Protein AF-X0QJS4-F1 (afdb_monomer)

Radius of gyration: 17.23 Å; Cα contacts (8 Å, |Δi|>4): 215; chains: 1; bounding box: 45×33×37 Å

Mean predicted aligned error: 4.86 Å

Structure (mmCIF, N/CA/C/O backbone):
data_AF-X0QJS4-F1
#
_entry.id   AF-X0QJS4-F1
#
loop_
_atom_site.group_PDB
_atom_site.id
_atom_site.type_symbol
_atom_site.label_atom_id
_atom_site.label_alt_id
_atom_site.label_comp_id
_atom_site.label_asym_id
_atom_site.label_entity_id
_atom_site.label_seq_id
_atom_site.pdbx_PDB_ins_code
_atom_site.Cartn_x
_atom_site.Cartn_y
_atom_site.Cartn_z
_atom_site.occupancy
_atom_site.B_iso_or_equiv
_atom_site.auth_seq_id
_atom_site.auth_comp_id
_atom_site.auth_asym_id
_atom_site.auth_atom_id
_atom_site.pdbx_PDB_model_num
ATOM 1 N N . MET A 1 1 ? 0.545 14.766 9.000 1.00 91.81 1 MET A N 1
ATOM 2 C CA . MET A 1 1 ? 1.025 13.860 7.938 1.00 91.81 1 MET A CA 1
ATOM 3 C C . MET A 1 1 ? 1.900 14.668 7.005 1.00 91.81 1 MET A C 1
ATOM 5 O O . MET A 1 1 ? 1.500 15.770 6.645 1.00 91.81 1 MET A O 1
ATOM 9 N N . THR A 1 2 ? 3.068 14.146 6.662 1.00 97.12 2 THR A N 1
ATOM 10 C CA . THR A 1 2 ? 4.100 14.821 5.873 1.00 97.12 2 THR A CA 1
ATOM 11 C C . THR A 1 2 ? 4.516 13.906 4.732 1.00 97.12 2 THR A C 1
ATOM 13 O O . THR A 1 2 ? 4.644 12.698 4.927 1.00 97.12 2 THR A O 1
ATOM 16 N N . PHE A 1 3 ? 4.713 14.490 3.552 1.00 96.88 3 PHE A N 1
ATOM 17 C CA . PHE A 1 3 ? 5.116 13.786 2.340 1.00 96.88 3 PHE A CA 1
ATOM 18 C C . PHE A 1 3 ? 6.461 14.329 1.866 1.00 96.88 3 PHE A C 1
ATOM 20 O O . PHE A 1 3 ? 6.618 15.538 1.697 1.00 96.88 3 PHE A O 1
ATOM 27 N N . ASP A 1 4 ? 7.403 13.429 1.618 1.00 97.75 4 ASP A N 1
ATOM 28 C CA . ASP A 1 4 ? 8.700 13.704 1.004 1.00 97.75 4 ASP A CA 1
ATOM 29 C C . ASP A 1 4 ? 8.832 12.769 -0.203 1.00 97.75 4 ASP A C 1
ATOM 31 O O . ASP A 1 4 ? 9.181 11.591 -0.084 1.00 97.75 4 ASP A O 1
ATOM 35 N N . CYS A 1 5 ? 8.395 13.272 -1.358 1.00 96.88 5 CYS A N 1
ATOM 36 C CA . CYS A 1 5 ? 8.213 12.493 -2.577 1.00 96.88 5 CYS A CA 1
ATOM 37 C C . CYS A 1 5 ? 8.940 13.159 -3.742 1.00 96.88 5 CYS A C 1
ATOM 39 O O . CYS A 1 5 ? 8.675 14.315 -4.068 1.00 96.88 5 CYS A O 1
ATOM 41 N N . HIS A 1 6 ? 9.817 12.413 -4.405 1.00 96.81 6 HIS A N 1
ATOM 42 C CA . HIS A 1 6 ? 10.526 12.840 -5.604 1.00 96.81 6 HIS A CA 1
ATOM 43 C C . HIS A 1 6 ? 10.037 12.000 -6.782 1.00 96.81 6 HIS A C 1
ATOM 45 O O . HIS A 1 6 ? 10.364 10.818 -6.897 1.00 96.81 6 HIS A O 1
ATOM 51 N N . PHE A 1 7 ? 9.220 12.615 -7.635 1.00 95.38 7 PHE A N 1
ATOM 52 C CA . PHE A 1 7 ? 8.680 11.987 -8.834 1.00 95.38 7 PHE A CA 1
ATOM 53 C C . PHE A 1 7 ? 9.464 12.447 -10.059 1.00 95.38 7 PHE A C 1
ATOM 55 O O . PHE A 1 7 ? 9.560 13.644 -10.332 1.00 95.38 7 PHE A O 1
ATOM 62 N N . ASP A 1 8 ? 10.017 11.494 -10.793 1.00 94.75 8 ASP A N 1
ATOM 63 C CA . ASP A 1 8 ? 10.654 11.738 -12.075 1.00 94.75 8 ASP A CA 1
ATOM 64 C C . ASP A 1 8 ? 9.586 11.728 -13.177 1.00 94.75 8 ASP A C 1
ATOM 66 O O . ASP A 1 8 ? 8.972 10.699 -13.465 1.00 94.75 8 ASP A O 1
ATOM 70 N N . ASN A 1 9 ? 9.361 12.892 -13.792 1.00 92.50 9 ASN A N 1
ATOM 71 C CA . ASN A 1 9 ? 8.372 13.063 -14.855 1.00 92.50 9 ASN A CA 1
ATOM 72 C C . ASN A 1 9 ? 8.790 12.416 -16.183 1.00 92.50 9 ASN A C 1
ATOM 74 O O . ASN A 1 9 ? 7.918 12.125 -16.999 1.00 92.50 9 ASN A O 1
ATOM 78 N N . GLU A 1 10 ? 10.085 12.188 -16.415 1.00 92.75 10 GLU A N 1
ATOM 79 C CA . GLU A 1 10 ? 10.569 11.556 -17.646 1.00 92.75 10 GLU A CA 1
ATOM 80 C C . GLU A 1 10 ? 10.298 10.049 -17.621 1.00 92.75 10 GLU A C 1
ATOM 82 O O . GLU A 1 10 ? 9.804 9.479 -18.596 1.00 92.75 10 GLU A O 1
ATOM 87 N N . THR A 1 11 ? 10.557 9.398 -16.485 1.00 91.19 11 THR A N 1
ATOM 88 C CA . THR A 1 11 ? 10.320 7.952 -16.315 1.00 91.19 11 THR A CA 1
ATOM 89 C C . THR A 1 11 ? 8.923 7.626 -15.769 1.00 91.19 11 THR A C 1
ATOM 91 O O . THR A 1 11 ? 8.426 6.496 -15.896 1.00 91.19 11 THR A O 1
ATOM 94 N N . GLY A 1 12 ? 8.251 8.611 -15.169 1.00 91.31 12 GLY A N 1
ATOM 95 C CA . GLY A 1 12 ? 6.971 8.457 -14.482 1.00 91.31 12 GLY A CA 1
ATOM 96 C C . GLY A 1 12 ? 7.077 7.601 -13.216 1.00 91.31 12 GLY A C 1
ATOM 97 O O . GLY A 1 12 ? 6.193 6.776 -12.963 1.00 91.31 12 GLY A O 1
ATOM 98 N N . ARG A 1 13 ? 8.185 7.701 -12.477 1.00 94.06 13 ARG A N 1
ATOM 99 C CA . ARG A 1 13 ? 8.496 6.852 -11.314 1.00 94.06 13 ARG A CA 1
ATOM 100 C C . ARG A 1 13 ? 8.941 7.688 -10.120 1.00 94.06 13 ARG A C 1
ATOM 102 O O . ARG A 1 13 ? 9.571 8.729 -10.276 1.00 94.06 13 ARG A O 1
ATOM 109 N N . TYR A 1 14 ? 8.648 7.212 -8.917 1.00 96.00 14 TYR A N 1
ATOM 110 C CA . TYR A 1 14 ? 9.191 7.789 -7.693 1.00 96.00 14 TYR A CA 1
ATOM 111 C C . TYR A 1 14 ? 10.617 7.295 -7.454 1.00 96.00 14 TYR A C 1
ATOM 113 O O . TYR A 1 14 ? 10.830 6.112 -7.199 1.00 96.00 14 TYR A O 1
ATOM 121 N N . THR A 1 15 ? 11.587 8.208 -7.464 1.00 95.81 15 THR A N 1
ATOM 122 C CA . THR A 1 15 ? 12.937 7.924 -6.943 1.00 95.81 15 THR A CA 1
ATOM 123 C C . THR A 1 15 ? 12.946 7.911 -5.417 1.00 95.81 15 THR A C 1
ATOM 125 O O . THR A 1 15 ? 13.814 7.298 -4.803 1.00 95.81 15 THR A O 1
ATOM 128 N N . LYS A 1 16 ? 11.953 8.565 -4.804 1.00 97.25 16 LYS A N 1
ATOM 129 C CA . LYS A 1 16 ? 11.666 8.521 -3.374 1.00 97.25 16 LYS A CA 1
ATOM 130 C C . LYS A 1 16 ? 10.182 8.759 -3.138 1.00 97.25 16 LYS A C 1
ATOM 132 O O . LYS A 1 16 ? 9.613 9.697 -3.695 1.00 97.25 16 LYS A O 1
ATOM 137 N N . TYR A 1 17 ? 9.577 7.955 -2.279 1.00 97.62 17 TYR A N 1
ATOM 138 C CA . TYR A 1 17 ? 8.238 8.187 -1.752 1.00 97.62 17 TYR A CA 1
ATOM 139 C C . TYR A 1 17 ? 8.257 7.894 -0.256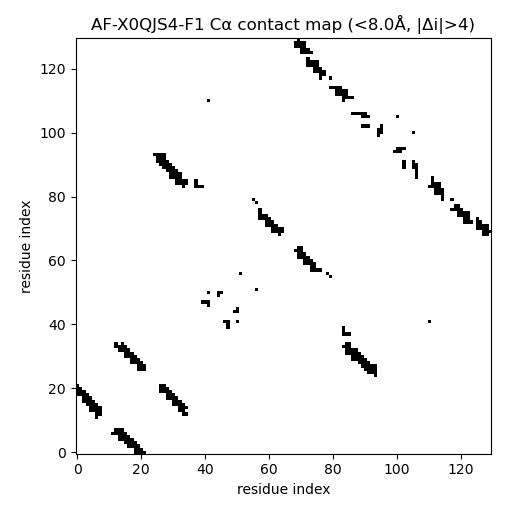 1.00 97.62 17 TYR A C 1
ATOM 141 O O 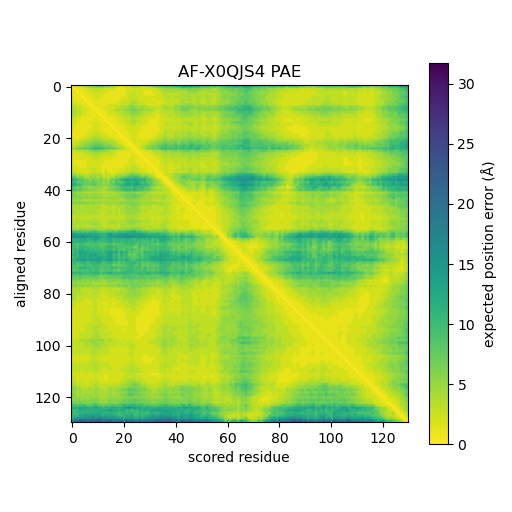. TYR A 1 17 ? 8.297 6.735 0.145 1.00 97.62 17 TYR A O 1
ATOM 149 N N . SER A 1 18 ? 8.266 8.933 0.572 1.00 98.19 18 SER A N 1
ATOM 150 C CA . SER A 1 18 ? 8.255 8.797 2.025 1.00 98.19 18 SER A CA 1
ATOM 151 C C . SER A 1 18 ? 7.078 9.549 2.622 1.00 98.19 18 SER A C 1
ATOM 153 O O . SER A 1 18 ? 6.789 10.695 2.260 1.00 98.19 18 SER A O 1
ATOM 155 N N . VAL A 1 19 ? 6.387 8.875 3.531 1.00 97.75 19 VAL A N 1
ATOM 156 C CA . VAL A 1 19 ? 5.214 9.388 4.220 1.00 97.75 19 VAL A CA 1
ATOM 157 C C . VAL A 1 19 ? 5.368 9.124 5.700 1.00 97.75 19 VAL A C 1
ATOM 159 O O . VAL A 1 19 ? 5.585 7.986 6.110 1.00 97.75 19 VAL A O 1
ATOM 162 N N . THR A 1 20 ? 5.180 10.169 6.497 1.00 98.00 20 THR A N 1
ATOM 163 C CA . THR A 1 20 ? 5.109 10.074 7.955 1.00 98.00 20 THR A CA 1
ATOM 164 C C . THR A 1 20 ? 3.803 10.671 8.458 1.00 98.00 20 THR A C 1
ATOM 166 O O . THR A 1 20 ? 3.328 11.717 8.004 1.00 98.00 20 THR A O 1
ATOM 169 N N . ALA A 1 21 ? 3.184 10.002 9.415 1.00 97.25 21 ALA A N 1
ATOM 170 C CA . ALA A 1 21 ? 2.018 10.473 10.129 1.00 97.25 21 ALA A CA 1
ATOM 171 C C . ALA A 1 21 ? 2.246 10.270 11.623 1.00 97.25 21 ALA A C 1
ATOM 173 O O . ALA A 1 21 ? 2.651 9.200 12.067 1.00 97.25 21 ALA A O 1
ATOM 174 N N . ASP A 1 22 ? 1.958 11.315 12.383 1.00 95.88 22 ASP A N 1
ATOM 175 C CA . ASP A 1 22 ? 2.012 11.308 13.834 1.00 95.88 22 ASP A CA 1
ATOM 176 C C . ASP A 1 22 ? 0.644 11.750 14.356 1.00 95.88 22 ASP A C 1
ATOM 178 O O . ASP A 1 22 ? 0.023 12.668 13.804 1.00 95.88 22 ASP A O 1
ATOM 182 N N . SER A 1 23 ? 0.140 11.035 15.354 1.00 93.44 23 SER A N 1
ATOM 183 C CA . SER A 1 23 ? -1.161 11.259 15.975 1.00 93.44 23 SER A CA 1
ATOM 184 C C . SER A 1 23 ? -1.120 10.821 17.435 1.00 93.44 23 SER A C 1
ATOM 186 O O . SER A 1 23 ? -0.282 10.010 17.821 1.00 93.44 23 SER A O 1
ATOM 188 N N . GLU A 1 24 ? -2.081 11.287 18.235 1.00 93.62 24 GLU A N 1
ATOM 189 C CA . GLU A 1 24 ? -2.176 10.927 19.658 1.00 93.62 24 GLU A CA 1
ATOM 190 C C . GLU A 1 24 ? -2.270 9.413 19.909 1.00 93.62 24 GLU A C 1
ATOM 192 O O . GLU A 1 24 ? -1.891 8.940 20.978 1.00 93.62 24 GLU A O 1
ATOM 197 N N . TRP A 1 25 ? -2.786 8.644 18.944 1.00 91.12 25 TRP A N 1
ATOM 198 C CA . TRP A 1 25 ? -3.029 7.209 19.114 1.00 91.12 25 TRP A CA 1
ATOM 199 C C . TRP A 1 25 ? -1.898 6.328 18.586 1.00 91.12 25 TRP A C 1
ATOM 201 O O . TRP A 1 25 ? -1.683 5.242 19.125 1.00 91.12 25 TRP A O 1
ATOM 211 N N . ALA A 1 26 ? -1.201 6.751 17.529 1.00 95.69 26 ALA 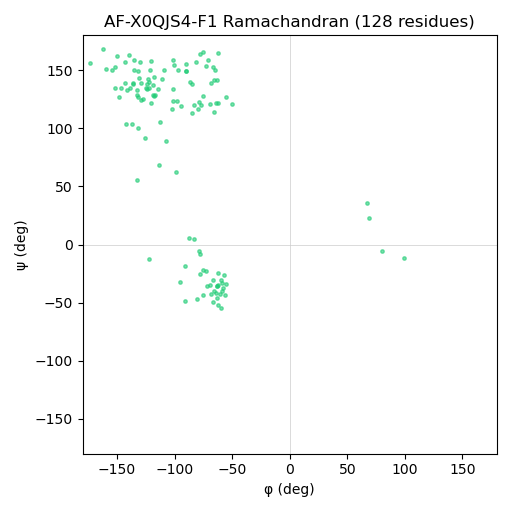A N 1
ATOM 212 C CA . ALA A 1 26 ? -0.094 6.007 16.931 1.00 95.69 26 ALA A CA 1
ATOM 213 C C . ALA A 1 26 ? 0.627 6.810 15.839 1.00 95.69 26 ALA A C 1
ATOM 215 O O . ALA A 1 26 ? 0.027 7.651 15.164 1.00 95.69 26 ALA A O 1
ATOM 216 N N . THR A 1 27 ? 1.886 6.444 15.601 1.00 97.38 27 THR A N 1
ATOM 217 C CA . THR A 1 27 ? 2.669 6.854 14.434 1.00 97.38 27 THR A CA 1
ATOM 218 C C . THR A 1 27 ? 2.497 5.874 13.269 1.00 97.38 27 THR A C 1
ATOM 220 O O . THR A 1 27 ? 2.183 4.692 13.456 1.00 97.38 27 THR A O 1
ATOM 223 N N . ALA A 1 28 ? 2.717 6.370 12.056 1.00 97.81 28 ALA A N 1
ATOM 224 C CA . ALA A 1 28 ? 2.856 5.569 10.851 1.00 97.81 28 ALA A CA 1
ATOM 225 C C . ALA A 1 28 ? 3.944 6.161 9.949 1.00 97.81 28 ALA A C 1
ATOM 227 O O . ALA A 1 28 ? 3.940 7.362 9.680 1.00 97.81 28 ALA A O 1
ATOM 228 N N . GLU A 1 29 ? 4.841 5.323 9.452 1.00 98.25 29 GLU A N 1
ATOM 229 C CA . GLU A 1 29 ? 5.872 5.686 8.487 1.00 98.25 29 GLU A CA 1
ATOM 230 C C . GLU A 1 29 ? 5.971 4.625 7.393 1.00 98.25 29 GLU A C 1
ATOM 232 O O . GLU A 1 29 ? 5.913 3.424 7.658 1.00 98.25 29 GLU A O 1
ATOM 237 N N . VAL A 1 30 ? 6.135 5.075 6.152 1.00 98.12 30 VAL A N 1
ATOM 238 C CA . VAL A 1 30 ? 6.467 4.210 5.023 1.00 98.12 30 VAL A CA 1
ATOM 239 C C . VAL A 1 30 ? 7.420 4.932 4.082 1.00 98.12 30 VAL A C 1
ATOM 241 O O . VAL A 1 30 ? 7.263 6.124 3.811 1.00 98.12 30 VAL A O 1
ATOM 244 N N . SER A 1 31 ? 8.407 4.201 3.578 1.00 98.44 31 SER A N 1
ATOM 245 C CA . SER A 1 31 ? 9.367 4.678 2.592 1.00 98.44 31 SER A CA 1
ATOM 246 C C . SER A 1 31 ? 9.490 3.666 1.463 1.00 98.44 31 SER A C 1
ATOM 248 O O . SER A 1 31 ? 9.727 2.481 1.707 1.00 98.44 31 SER A O 1
ATOM 250 N N . LEU A 1 32 ? 9.311 4.132 0.231 1.00 97.69 32 LEU A N 1
ATOM 251 C CA . LEU A 1 32 ? 9.318 3.341 -0.994 1.00 97.69 32 LEU A CA 1
ATOM 252 C C . LEU A 1 32 ? 10.243 3.977 -2.036 1.00 97.69 32 LEU A C 1
ATOM 254 O O . LEU A 1 32 ? 10.448 5.195 -2.061 1.00 97.69 32 LEU A O 1
ATOM 258 N N . GLU A 1 33 ? 10.704 3.153 -2.965 1.00 96.31 33 GLU A N 1
ATOM 259 C CA . GLU A 1 33 ? 11.351 3.582 -4.205 1.00 96.31 33 GLU A CA 1
ATOM 260 C C . GLU A 1 33 ? 10.812 2.774 -5.388 1.00 96.31 33 GLU A C 1
ATOM 262 O O . GLU A 1 33 ? 10.274 1.681 -5.210 1.00 96.31 33 GLU A O 1
ATOM 267 N N . GLN A 1 34 ? 10.944 3.289 -6.606 1.00 95.50 34 GLN A N 1
ATOM 268 C CA . GLN A 1 34 ? 10.624 2.543 -7.819 1.00 95.50 34 GLN A CA 1
ATOM 269 C C . GLN A 1 34 ? 11.866 2.382 -8.680 1.00 95.50 34 GLN A C 1
ATOM 271 O O . GLN A 1 34 ? 12.490 3.373 -9.065 1.00 95.50 34 GLN A O 1
ATOM 276 N N . LYS A 1 35 ? 12.167 1.142 -9.062 1.00 89.50 35 LYS A N 1
ATOM 277 C CA . LYS A 1 35 ? 13.213 0.843 -10.042 1.00 89.50 35 LYS A CA 1
ATOM 278 C C . LYS A 1 35 ? 12.605 0.539 -11.405 1.00 89.50 35 LYS A C 1
ATOM 280 O O . LYS A 1 35 ? 11.414 0.242 -11.529 1.00 89.50 35 LYS A O 1
ATOM 285 N N . VAL A 1 36 ? 13.402 0.671 -12.462 1.00 83.19 36 VAL A N 1
ATOM 286 C CA . VAL A 1 36 ? 12.937 0.409 -13.836 1.00 83.19 36 VAL A CA 1
ATOM 287 C C . VAL A 1 36 ? 12.741 -1.092 -14.052 1.00 83.19 36 VAL A C 1
ATOM 289 O O . VAL A 1 36 ? 11.799 -1.501 -14.727 1.00 83.19 36 VAL A O 1
ATOM 292 N N . GLU A 1 37 ? 13.604 -1.883 -13.429 1.00 83.31 37 GLU A N 1
ATOM 293 C CA . GLU A 1 37 ? 13.661 -3.340 -13.435 1.00 83.31 37 GLU A CA 1
ATOM 294 C C . GLU A 1 37 ? 12.633 -4.023 -12.522 1.00 83.31 37 GLU A C 1
ATOM 296 O O . GLU A 1 37 ? 12.488 -5.243 -12.593 1.00 83.31 37 GLU A O 1
ATOM 301 N N . ASP A 1 38 ? 11.902 -3.270 -11.693 1.00 82.75 38 ASP A N 1
ATOM 302 C CA . ASP A 1 38 ? 10.871 -3.845 -10.832 1.00 82.75 38 ASP A CA 1
ATOM 303 C C . ASP A 1 38 ? 9.734 -4.404 -11.698 1.00 82.75 38 ASP A C 1
ATOM 305 O O . ASP A 1 38 ? 8.989 -3.663 -12.346 1.00 82.75 38 ASP A O 1
ATOM 309 N N . VAL A 1 39 ? 9.568 -5.724 -11.679 1.00 84.94 39 VAL A N 1
ATOM 310 C CA . VAL A 1 39 ? 8.528 -6.444 -12.422 1.00 84.94 39 VAL A CA 1
ATOM 311 C C . VAL A 1 39 ? 7.469 -7.004 -11.482 1.00 84.94 39 VAL A C 1
ATOM 313 O O . VAL A 1 39 ? 7.753 -7.355 -10.339 1.00 84.94 39 VAL A O 1
ATOM 316 N N . PHE A 1 40 ? 6.232 -7.116 -11.969 1.00 89.12 40 PHE A N 1
ATOM 317 C CA . PHE A 1 40 ? 5.184 -7.811 -11.228 1.00 89.12 40 PHE A CA 1
ATOM 318 C C . PHE A 1 40 ? 5.556 -9.282 -11.043 1.00 89.12 40 PHE A C 1
ATOM 320 O O . PHE A 1 40 ? 5.734 -10.013 -12.016 1.00 89.12 40 PHE A O 1
ATOM 327 N N . ALA A 1 41 ? 5.625 -9.711 -9.787 1.00 87.88 41 ALA A N 1
ATOM 328 C CA . ALA A 1 41 ? 5.841 -11.095 -9.405 1.00 87.88 41 ALA A CA 1
ATOM 329 C C . ALA A 1 41 ? 4.806 -11.470 -8.341 1.00 87.88 41 ALA A C 1
ATOM 331 O O . ALA A 1 41 ? 4.943 -11.123 -7.172 1.00 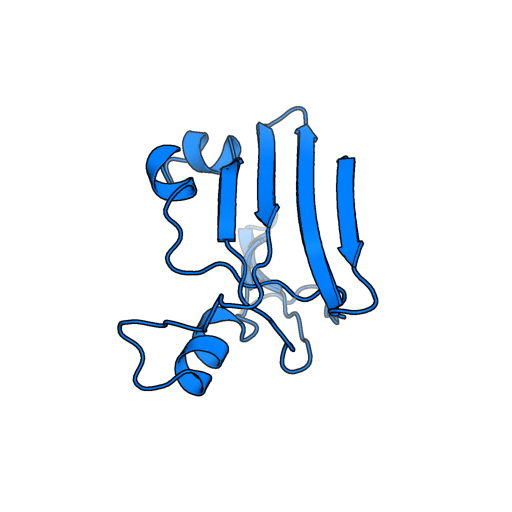87.88 41 ALA A O 1
ATOM 332 N N . PHE A 1 42 ? 3.750 -12.163 -8.765 1.00 94.00 42 PHE A N 1
ATOM 333 C CA . PHE A 1 42 ? 2.633 -12.544 -7.904 1.00 94.00 42 PHE A CA 1
ATOM 334 C C . PHE A 1 42 ? 2.583 -14.063 -7.721 1.00 94.00 42 PHE A C 1
ATOM 336 O O . PHE A 1 42 ? 1.689 -14.750 -8.215 1.00 94.00 42 PHE A O 1
ATOM 343 N N . THR A 1 43 ? 3.576 -14.602 -7.009 1.00 93.06 43 THR A N 1
ATOM 344 C CA . THR A 1 43 ? 3.650 -16.036 -6.692 1.00 93.06 43 THR A CA 1
ATOM 345 C C . THR A 1 43 ? 2.377 -16.496 -5.985 1.00 93.06 43 THR A C 1
ATOM 347 O O . THR A 1 43 ? 1.991 -15.923 -4.969 1.00 93.06 43 THR A O 1
ATOM 350 N N . GLY A 1 44 ? 1.734 -17.542 -6.504 1.00 94.62 44 GLY A N 1
ATOM 351 C CA . GLY A 1 44 ? 0.476 -18.074 -5.967 1.00 94.62 44 GLY A CA 1
ATOM 352 C C . GLY A 1 44 ? -0.778 -17.623 -6.720 1.00 94.62 44 GLY A C 1
ATOM 353 O O . GLY A 1 44 ? -1.830 -18.227 -6.525 1.00 94.62 44 GLY A O 1
ATOM 354 N N . PHE A 1 45 ? -0.674 -16.641 -7.621 1.00 95.88 45 PHE A N 1
ATOM 355 C CA . PHE A 1 45 ? -1.735 -16.322 -8.577 1.00 95.88 45 PHE A CA 1
ATOM 356 C C . PHE A 1 45 ? -1.477 -16.991 -9.933 1.00 95.88 45 PHE A C 1
ATOM 358 O O . PHE A 1 45 ? -0.319 -17.191 -10.306 1.00 95.88 45 PHE A O 1
ATOM 365 N N . PRO A 1 46 ? -2.538 -17.337 -10.686 1.00 95.50 46 PRO A N 1
ATOM 366 C CA . PRO A 1 46 ? -2.392 -17.935 -12.013 1.00 95.50 46 PRO A CA 1
ATOM 367 C C . PRO A 1 46 ? -1.789 -16.957 -13.031 1.00 95.50 46 PRO A C 1
ATOM 369 O O . PRO A 1 46 ? -1.088 -17.379 -13.947 1.00 95.50 46 PRO A O 1
ATOM 372 N N . ASP A 1 47 ? -2.044 -15.660 -12.860 1.00 94.50 47 ASP A N 1
ATOM 373 C CA . ASP A 1 47 ? -1.576 -14.595 -13.736 1.00 94.50 47 ASP A CA 1
ATOM 374 C C . ASP A 1 47 ? -1.658 -13.223 -13.034 1.00 94.50 47 ASP A C 1
ATOM 376 O O . ASP A 1 47 ? -2.273 -13.061 -11.973 1.00 94.50 47 ASP A O 1
ATOM 380 N N . THR A 1 48 ? -1.026 -12.219 -13.645 1.00 93.00 48 THR A N 1
ATOM 381 C CA . THR A 1 48 ? -0.984 -10.836 -13.150 1.00 93.00 48 THR A CA 1
ATOM 382 C C . THR A 1 48 ? -2.362 -10.184 -13.080 1.00 93.00 48 THR A C 1
ATOM 384 O O . THR A 1 48 ? -2.608 -9.383 -12.180 1.00 93.00 48 THR A O 1
ATOM 387 N N . GLU A 1 49 ? -3.268 -10.489 -14.009 1.00 92.88 49 GLU A N 1
ATOM 388 C CA . GLU A 1 49 ? -4.608 -9.905 -14.007 1.00 92.88 49 GLU A CA 1
ATOM 389 C C . GLU A 1 49 ? -5.405 -10.396 -12.799 1.00 92.88 49 GLU A C 1
ATOM 391 O O . GLU A 1 49 ? -5.913 -9.572 -12.041 1.00 92.88 49 GLU A O 1
ATOM 396 N N . SER A 1 50 ? -5.434 -11.705 -12.565 1.00 93.81 50 SER A N 1
ATOM 397 C CA . SER A 1 50 ? -6.064 -12.337 -11.407 1.00 93.81 50 SER A CA 1
ATOM 398 C C . SER A 1 50 ? -5.516 -11.780 -10.089 1.00 93.81 50 SER A C 1
ATOM 400 O O . SER A 1 50 ? -6.289 -11.461 -9.183 1.00 93.81 50 SER A O 1
ATOM 402 N N . ALA A 1 51 ? -4.194 -11.595 -9.996 1.00 94.44 51 ALA A N 1
ATOM 403 C CA . ALA A 1 51 ? -3.553 -10.986 -8.832 1.00 94.44 51 ALA A CA 1
ATOM 404 C C . ALA A 1 51 ? -4.009 -9.541 -8.609 1.00 94.44 51 ALA A C 1
ATOM 406 O O . ALA A 1 51 ? -4.466 -9.192 -7.521 1.00 94.44 51 ALA A O 1
ATOM 407 N N . LEU A 1 52 ? -3.935 -8.696 -9.641 1.00 93.38 52 LEU A N 1
ATOM 408 C CA . LEU A 1 52 ? -4.351 -7.298 -9.541 1.00 93.38 52 LEU A CA 1
ATOM 409 C C . LEU A 1 52 ? -5.845 -7.181 -9.243 1.00 93.38 52 LEU A C 1
ATOM 411 O O . LEU A 1 52 ? -6.237 -6.305 -8.474 1.00 93.38 52 LEU A O 1
ATOM 415 N N . VAL A 1 53 ? -6.679 -8.067 -9.792 1.00 91.12 53 VAL A N 1
ATOM 416 C CA . VAL A 1 53 ? -8.104 -8.110 -9.466 1.00 91.12 53 VAL A CA 1
ATOM 417 C C . VAL A 1 53 ? -8.282 -8.355 -7.973 1.00 91.12 53 VAL A C 1
ATOM 419 O O . VAL A 1 53 ? -8.904 -7.541 -7.297 1.00 91.12 53 VAL A O 1
ATOM 422 N N . TYR A 1 54 ? -7.677 -9.416 -7.445 1.00 91.56 54 TYR A N 1
ATOM 423 C CA . TYR A 1 54 ? -7.823 -9.796 -6.043 1.00 91.56 54 TYR A CA 1
ATOM 424 C C . TYR A 1 54 ? -7.257 -8.750 -5.072 1.00 91.56 54 TYR A C 1
ATOM 426 O O . TYR A 1 54 ? -7.876 -8.452 -4.054 1.00 91.56 54 TYR A O 1
ATOM 434 N N . LEU A 1 55 ? -6.094 -8.177 -5.387 1.00 91.44 55 LEU A N 1
ATOM 435 C CA . LEU A 1 55 ? -5.391 -7.235 -4.512 1.00 91.44 55 LEU A CA 1
ATOM 436 C C . LEU A 1 55 ? -5.978 -5.821 -4.538 1.00 91.44 55 LEU A C 1
ATOM 438 O O . LEU A 1 55 ? -5.787 -5.074 -3.582 1.00 91.44 55 LEU A O 1
ATOM 442 N N . THR A 1 56 ? -6.644 -5.428 -5.629 1.00 90.94 56 THR A N 1
ATOM 443 C CA . THR A 1 56 ? -7.064 -4.030 -5.825 1.00 90.94 56 THR A CA 1
ATOM 444 C C . THR A 1 56 ? -8.556 -3.829 -6.020 1.00 90.94 56 THR A C 1
ATOM 446 O O . THR A 1 56 ? -8.989 -2.682 -5.980 1.00 90.94 56 THR A O 1
ATOM 449 N N . HIS A 1 57 ? -9.361 -4.874 -6.247 1.00 85.12 57 HIS A N 1
ATOM 450 C CA . HIS A 1 57 ? -10.796 -4.656 -6.431 1.00 85.12 57 HIS A CA 1
ATOM 451 C C . HIS A 1 57 ? -11.453 -4.143 -5.151 1.00 85.12 57 HIS A C 1
ATOM 453 O O . HIS A 1 57 ? -11.133 -4.605 -4.052 1.00 85.12 57 HIS A O 1
ATOM 459 N N . PRO A 1 58 ? -12.412 -3.213 -5.287 1.00 77.12 58 PRO A N 1
ATOM 460 C CA . PRO A 1 58 ? -13.095 -2.653 -4.141 1.00 77.12 58 PRO A CA 1
ATOM 461 C C . PRO A 1 58 ? -13.881 -3.751 -3.424 1.00 77.12 58 PRO A C 1
ATOM 463 O O . PRO A 1 58 ? -14.767 -4.388 -3.998 1.00 77.12 58 PRO A O 1
ATOM 466 N N . LEU A 1 59 ? -13.565 -3.948 -2.148 1.00 73.06 59 LEU A N 1
ATOM 467 C CA . LEU A 1 59 ? -14.323 -4.813 -1.255 1.00 73.06 59 LEU A CA 1
ATOM 468 C C . LEU A 1 59 ? -15.420 -4.003 -0.554 1.00 73.06 59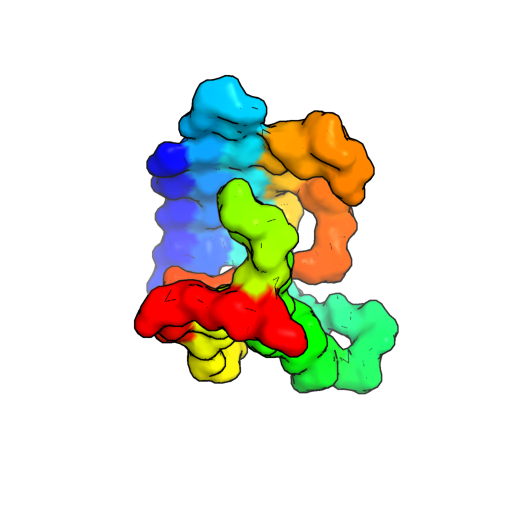 LEU A C 1
ATOM 470 O O . LEU A 1 59 ? -15.263 -2.811 -0.279 1.00 73.06 59 LEU A O 1
ATOM 474 N N . ALA A 1 60 ? -16.538 -4.658 -0.240 1.00 81.56 60 ALA A N 1
ATOM 475 C CA . ALA A 1 60 ? -17.528 -4.081 0.658 1.00 81.56 60 ALA A CA 1
ATOM 476 C C . ALA A 1 60 ? -16.945 -4.040 2.077 1.00 81.56 60 ALA A C 1
ATOM 478 O O . ALA A 1 60 ? -16.564 -5.073 2.630 1.00 81.56 60 ALA A O 1
ATOM 479 N N . GLY A 1 61 ? -16.865 -2.844 2.659 1.00 83.38 61 GLY A N 1
ATOM 480 C CA . GLY A 1 61 ? -16.458 -2.678 4.050 1.00 83.38 61 GLY A CA 1
ATOM 481 C C . GLY A 1 61 ? -17.657 -2.856 4.971 1.00 83.38 61 GLY A C 1
ATOM 482 O O . GLY A 1 61 ? -18.730 -2.323 4.682 1.00 83.38 61 GLY A O 1
ATOM 483 N N . PHE A 1 62 ? -17.474 -3.557 6.089 1.00 88.44 62 PHE A N 1
ATOM 484 C CA . PHE A 1 62 ? -18.494 -3.733 7.124 1.00 88.44 62 PHE A CA 1
ATOM 485 C C . PHE A 1 62 ? -17.963 -3.250 8.471 1.00 88.44 62 PHE A C 1
ATOM 487 O O . PHE A 1 62 ? -16.787 -3.434 8.783 1.00 88.44 62 PHE A O 1
ATOM 494 N N . TYR A 1 63 ? -18.821 -2.624 9.272 1.00 88.62 63 TYR A N 1
ATOM 495 C CA . TYR A 1 63 ? -18.444 -2.103 10.585 1.00 88.62 63 TYR A CA 1
ATOM 496 C C . TYR A 1 63 ? -19.640 -2.069 11.536 1.00 88.62 63 TYR A C 1
ATOM 498 O O . TYR A 1 63 ? -20.788 -1.922 11.115 1.00 88.62 63 TYR A O 1
ATOM 506 N N . HIS A 1 64 ? -19.366 -2.163 12.836 1.00 88.62 64 HIS A N 1
ATOM 507 C CA . HIS A 1 64 ? -20.388 -1.955 13.856 1.00 88.62 64 HIS A CA 1
ATOM 508 C C . HIS A 1 64 ? -20.630 -0.460 14.045 1.00 88.62 64 HIS A C 1
ATOM 510 O O . HIS A 1 64 ? -19.715 0.312 14.346 1.00 88.62 64 HIS A O 1
ATOM 516 N N . ARG A 1 65 ? -21.879 -0.041 13.858 1.00 87.69 65 ARG A N 1
ATOM 517 C CA . ARG A 1 65 ? -22.318 1.329 14.113 1.00 87.69 65 ARG A CA 1
ATOM 518 C C . ARG A 1 65 ? -22.508 1.557 15.614 1.00 87.69 65 ARG A C 1
ATOM 520 O O . ARG A 1 65 ? -22.655 0.624 16.397 1.00 87.69 65 ARG A O 1
ATOM 527 N N . ARG A 1 66 ? -22.580 2.832 16.014 1.00 88.19 66 ARG A N 1
ATOM 528 C CA . ARG A 1 66 ? -22.847 3.226 17.413 1.00 88.19 66 ARG A CA 1
ATOM 529 C C . ARG A 1 66 ? -24.215 2.761 17.928 1.00 88.19 66 ARG A C 1
ATOM 531 O O . ARG A 1 66 ? -24.380 2.614 19.129 1.00 88.19 66 ARG A O 1
ATOM 538 N N . ASP A 1 67 ? -25.175 2.545 17.029 1.00 90.94 67 ASP A N 1
ATOM 539 C CA . ASP A 1 67 ? -26.506 1.998 17.331 1.00 90.94 67 ASP A CA 1
ATOM 540 C C . ASP A 1 67 ? -26.520 0.455 17.420 1.00 90.94 67 ASP A C 1
ATOM 542 O O . ASP A 1 67 ? -27.583 -0.140 17.578 1.00 90.94 67 ASP A O 1
ATOM 546 N N . GLY A 1 68 ? -25.355 -0.197 17.317 1.00 89.94 68 GLY A N 1
ATOM 547 C CA . GLY A 1 68 ? -25.202 -1.651 17.382 1.00 89.94 68 GLY A CA 1
ATOM 548 C C . GLY A 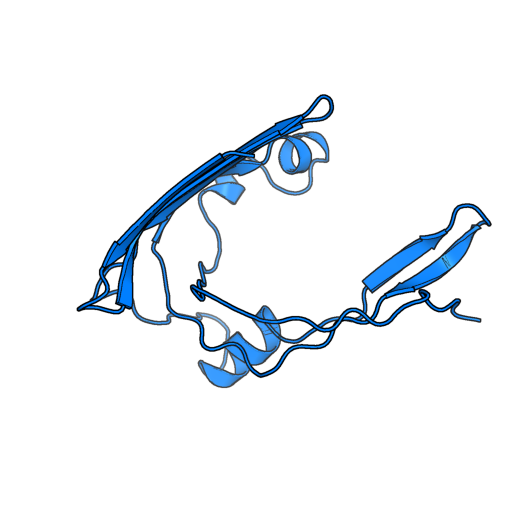1 68 ? -25.530 -2.388 16.082 1.00 89.94 68 GLY A C 1
ATOM 549 O O . GLY A 1 68 ? -25.307 -3.594 16.009 1.00 89.94 68 GLY A O 1
ATOM 550 N N . LYS A 1 69 ? -26.023 -1.698 15.046 1.00 91.69 69 LYS A N 1
ATOM 551 C CA . LYS A 1 69 ? -26.338 -2.318 13.752 1.00 91.69 69 LYS A CA 1
ATOM 552 C C . LYS A 1 69 ? -25.093 -2.489 12.885 1.00 91.69 69 LYS A C 1
ATOM 554 O O . LYS A 1 69 ? -24.109 -1.754 13.022 1.00 91.69 69 LYS A O 1
ATOM 559 N N . LEU A 1 70 ? -25.163 -3.424 11.939 1.00 92.62 70 LEU A N 1
ATOM 560 C CA . LEU A 1 70 ? -24.131 -3.596 10.924 1.00 92.62 70 LEU A CA 1
ATOM 561 C C . LEU A 1 70 ? -24.282 -2.515 9.847 1.00 92.62 70 LEU A C 1
ATOM 563 O O . LEU A 1 70 ? -25.325 -2.387 9.204 1.00 92.62 70 LEU A O 1
ATOM 567 N N . GLY A 1 71 ? -23.242 -1.707 9.678 1.00 91.75 71 GLY A N 1
ATOM 568 C CA . GLY A 1 71 ? -23.131 -0.734 8.600 1.00 91.75 71 GLY A CA 1
ATOM 569 C C . GLY A 1 71 ? -22.236 -1.245 7.479 1.00 91.75 71 GLY A C 1
ATOM 570 O O . GLY A 1 71 ? -21.322 -2.037 7.717 1.00 91.75 71 GLY A O 1
ATOM 571 N N . THR A 1 72 ? -22.457 -0.743 6.267 1.00 90.75 72 THR A N 1
ATOM 572 C CA . THR A 1 72 ? -21.564 -0.963 5.129 1.00 90.75 72 THR A CA 1
ATOM 573 C C . THR A 1 72 ? -21.220 0.325 4.396 1.00 90.75 72 THR A C 1
ATOM 575 O O . THR A 1 72 ? -22.048 1.231 4.256 1.00 90.75 72 THR A O 1
ATOM 578 N N . TYR A 1 73 ? -19.976 0.391 3.927 1.00 86.81 73 TYR A N 1
ATOM 579 C CA . TYR A 1 73 ? -19.493 1.409 3.006 1.00 86.81 73 TYR A CA 1
ATOM 580 C C . TYR A 1 73 ? -19.197 0.787 1.652 1.00 86.81 73 TYR A C 1
ATOM 582 O O . TYR A 1 73 ? -18.643 -0.310 1.550 1.00 86.81 73 TYR A O 1
ATOM 590 N N . ARG A 1 74 ? -19.511 1.550 0.608 1.00 84.94 74 ARG A N 1
ATOM 591 C CA . ARG A 1 74 ? -19.131 1.226 -0.759 1.00 84.94 74 ARG A CA 1
ATOM 592 C C . ARG A 1 74 ? -18.219 2.320 -1.276 1.00 84.94 74 ARG A C 1
ATOM 594 O O . ARG A 1 74 ? -18.548 3.505 -1.208 1.00 84.94 74 ARG A O 1
ATOM 601 N N . VAL A 1 75 ? -17.089 1.893 -1.809 1.00 85.94 75 VAL A N 1
ATOM 602 C CA . VAL A 1 75 ? -16.167 2.733 -2.561 1.00 85.94 75 VAL A CA 1
ATOM 603 C C . VAL A 1 75 ? -16.080 2.139 -3.954 1.00 85.94 75 VAL A C 1
ATOM 605 O O . VAL A 1 75 ? -16.041 0.920 -4.112 1.00 85.94 75 VAL A O 1
ATOM 608 N N . TRP A 1 76 ? -16.091 2.992 -4.965 1.00 88.19 76 TRP A N 1
ATOM 609 C CA . TRP A 1 76 ? -15.810 2.594 -6.334 1.00 88.19 76 TRP A CA 1
ATOM 610 C C . TRP A 1 76 ? -14.578 3.326 -6.838 1.00 88.19 76 TRP A C 1
ATOM 612 O O . TRP A 1 76 ? -14.364 4.496 -6.523 1.00 88.19 76 TRP A O 1
ATOM 622 N N . HIS A 1 77 ? -13.794 2.639 -7.652 1.00 90.00 77 HIS A N 1
ATOM 623 C CA . HIS A 1 77 ? -12.760 3.235 -8.477 1.00 90.00 77 HIS A CA 1
ATOM 624 C C . HIS A 1 77 ? -12.706 2.493 -9.808 1.00 90.00 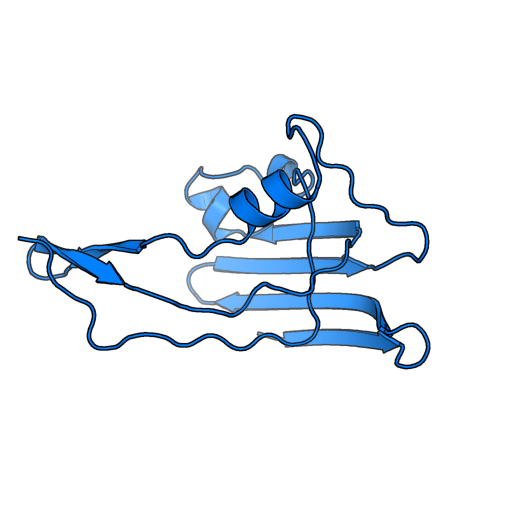77 HIS A C 1
ATOM 626 O O . HIS A 1 77 ? -13.098 1.327 -9.916 1.00 90.00 77 HIS A O 1
ATOM 632 N N . LYS A 1 78 ? -12.187 3.172 -10.831 1.00 90.25 78 LYS A N 1
ATOM 633 C CA . LYS A 1 78 ? -11.795 2.515 -12.081 1.00 90.25 78 LYS A CA 1
ATOM 634 C C . LYS A 1 78 ? -10.670 1.505 -11.815 1.00 90.25 78 LYS A C 1
ATOM 636 O O . LYS A 1 78 ? -10.008 1.567 -10.780 1.00 90.25 78 LYS A O 1
ATOM 641 N N . ARG A 1 79 ? -10.404 0.611 -12.773 1.00 89.88 79 ARG A N 1
ATOM 642 C CA . ARG A 1 79 ? -9.217 -0.260 -12.734 1.00 89.88 79 ARG A CA 1
ATOM 643 C C . ARG A 1 79 ? -7.969 0.593 -12.466 1.00 89.88 79 ARG A C 1
ATOM 645 O O . ARG A 1 79 ? -7.703 1.519 -13.231 1.00 89.88 79 ARG A O 1
ATOM 652 N N . LEU A 1 80 ? -7.258 0.289 -11.379 1.00 91.69 80 LEU A N 1
ATOM 653 C CA . LEU A 1 80 ? -6.050 1.016 -10.992 1.00 91.69 80 LEU A CA 1
ATOM 654 C C . LEU A 1 80 ? -4.933 0.745 -12.003 1.00 91.69 80 LEU A 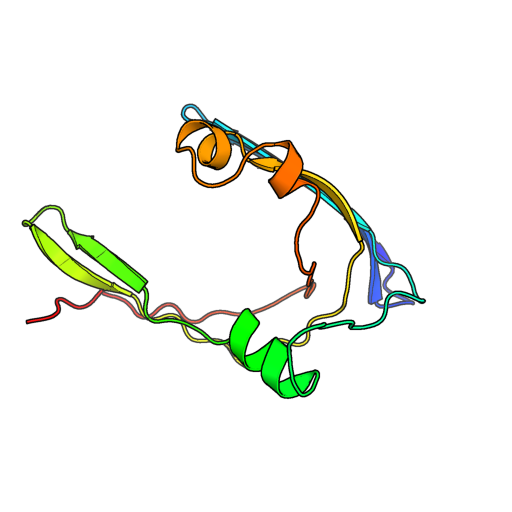C 1
ATOM 656 O O . LEU A 1 80 ? -4.753 -0.398 -12.438 1.00 91.69 80 LEU A O 1
ATOM 660 N N . ASN A 1 81 ? -4.179 1.779 -12.364 1.00 91.75 81 ASN A N 1
ATOM 661 C CA . ASN A 1 81 ? -3.022 1.669 -13.250 1.00 91.75 81 ASN A CA 1
ATOM 662 C C . ASN A 1 81 ? -1.729 1.635 -12.428 1.00 91.75 81 ASN A C 1
ATOM 664 O O . ASN A 1 81 ? -0.891 2.536 -12.489 1.00 91.75 81 ASN A O 1
ATOM 668 N N . VAL A 1 82 ? -1.608 0.596 -11.604 1.00 93.44 82 VAL A N 1
ATOM 669 C CA . VAL A 1 82 ? -0.497 0.452 -10.664 1.00 93.44 82 VAL A CA 1
ATOM 670 C C . VAL A 1 82 ? 0.816 0.102 -11.359 1.00 93.44 82 VAL A C 1
ATOM 672 O O . VAL A 1 82 ? 0.853 -0.540 -12.409 1.00 93.44 82 VAL A O 1
ATOM 675 N N . ARG A 1 83 ? 1.912 0.478 -10.708 1.00 93.19 83 ARG A N 1
ATOM 676 C CA . ARG A 1 83 ? 3.271 -0.002 -10.961 1.00 93.19 83 ARG A CA 1
ATOM 677 C C . ARG A 1 83 ? 3.810 -0.656 -9.692 1.00 93.19 83 ARG A C 1
ATOM 679 O O . ARG A 1 83 ? 3.337 -0.376 -8.592 1.00 93.19 83 ARG A O 1
ATOM 686 N N . THR A 1 84 ? 4.803 -1.516 -9.848 1.00 94.69 84 THR A N 1
ATOM 687 C CA . THR A 1 84 ? 5.588 -2.048 -8.732 1.00 94.69 84 THR A CA 1
ATOM 688 C C . THR A 1 84 ? 6.416 -0.951 -8.064 1.00 94.69 84 THR A C 1
ATOM 690 O O . THR A 1 84 ? 6.787 0.053 -8.686 1.00 94.69 84 THR A O 1
ATOM 693 N N . ALA A 1 85 ? 6.689 -1.157 -6.781 1.00 95.62 85 ALA A N 1
ATOM 694 C CA . ALA A 1 85 ? 7.673 -0.416 -6.010 1.00 95.62 85 ALA A CA 1
ATOM 695 C C . ALA A 1 85 ? 8.424 -1.382 -5.086 1.00 95.62 85 ALA A C 1
ATOM 697 O O . ALA A 1 85 ? 7.962 -2.492 -4.815 1.00 95.62 85 ALA A O 1
ATOM 698 N N . SER A 1 86 ? 9.564 -0.938 -4.584 1.00 95.31 86 SER A N 1
ATOM 699 C CA . SER A 1 86 ? 10.335 -1.612 -3.550 1.00 95.31 86 SER A CA 1
ATOM 700 C C . SER A 1 86 ? 10.084 -0.933 -2.205 1.00 95.31 86 SER A C 1
ATOM 702 O O . SER A 1 86 ? 10.107 0.296 -2.104 1.00 95.31 86 SER A O 1
ATOM 704 N N . LEU A 1 87 ? 9.842 -1.731 -1.164 1.00 96.75 87 LEU A N 1
ATOM 705 C CA . LEU A 1 87 ? 9.777 -1.231 0.207 1.00 96.75 87 LEU A CA 1
ATOM 706 C C . LEU A 1 87 ? 11.195 -0.943 0.712 1.00 96.75 87 LEU A C 1
ATOM 708 O O . LEU A 1 87 ? 12.048 -1.827 0.671 1.00 96.75 87 LEU A O 1
ATOM 712 N N . ILE A 1 88 ? 11.422 0.262 1.232 1.00 97.88 88 ILE A N 1
ATOM 713 C CA . ILE A 1 88 ? 12.626 0.597 2.004 1.00 97.88 88 ILE A CA 1
ATOM 714 C C . ILE A 1 88 ? 12.380 0.333 3.487 1.00 97.88 88 ILE A C 1
ATOM 716 O O . ILE A 1 88 ? 13.187 -0.319 4.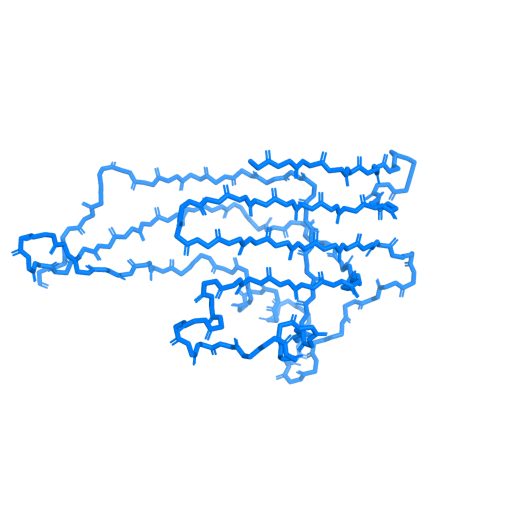145 1.00 97.88 88 ILE A O 1
ATOM 720 N N . SER A 1 89 ? 11.257 0.830 4.007 1.00 98.38 89 SER A N 1
ATOM 721 C CA . SER A 1 89 ? 10.838 0.607 5.388 1.00 98.38 89 SER A CA 1
ATOM 722 C C . SER A 1 89 ? 9.341 0.840 5.570 1.00 98.38 89 SER A C 1
ATOM 724 O O . SER A 1 89 ? 8.734 1.660 4.876 1.00 98.38 89 SER A O 1
ATOM 726 N N . ALA A 1 90 ? 8.752 0.135 6.531 1.00 98.38 90 ALA A N 1
ATOM 727 C CA . ALA A 1 90 ? 7.408 0.382 7.037 1.00 98.38 90 ALA A CA 1
ATOM 728 C C . ALA A 1 90 ? 7.369 0.232 8.564 1.00 98.38 90 ALA A C 1
ATOM 730 O O . ALA A 1 90 ? 7.881 -0.749 9.108 1.00 98.38 90 ALA A O 1
ATOM 731 N N . ASP A 1 91 ? 6.725 1.181 9.239 1.00 98.00 91 ASP A N 1
ATOM 732 C CA . ASP A 1 91 ? 6.359 1.085 10.653 1.00 98.00 91 ASP A CA 1
ATOM 733 C C . ASP A 1 91 ? 4.987 1.724 10.889 1.00 98.00 91 ASP A C 1
ATOM 735 O O . ASP A 1 91 ? 4.822 2.939 10.938 1.00 98.00 91 ASP A O 1
ATOM 739 N N . PHE A 1 92 ? 3.978 0.882 11.044 1.00 97.81 92 PHE A N 1
ATOM 740 C CA . PHE A 1 92 ? 2.607 1.226 11.380 1.00 97.81 92 PHE A CA 1
ATOM 741 C C . PHE A 1 92 ? 2.353 0.808 12.825 1.00 97.81 92 PHE A C 1
ATOM 743 O O . PHE A 1 92 ? 1.895 -0.308 13.111 1.00 97.81 92 PHE A O 1
ATOM 750 N N . LYS A 1 93 ? 2.629 1.720 13.762 1.00 97.56 93 LYS A N 1
ATOM 751 C CA . LYS A 1 93 ? 2.620 1.414 15.196 1.00 97.56 93 LYS A CA 1
ATOM 752 C C . LYS A 1 93 ? 1.278 0.868 15.674 1.00 97.56 93 LYS A C 1
ATOM 754 O O . LYS A 1 93 ? 1.250 -0.043 16.500 1.00 97.56 93 LYS A O 1
ATOM 759 N N . LEU A 1 94 ? 0.172 1.389 15.140 1.00 96.94 94 LEU A N 1
ATOM 760 C CA . LEU A 1 94 ? -1.173 0.937 15.498 1.00 96.94 94 LEU A CA 1
ATOM 761 C C . LEU A 1 94 ? -1.389 -0.546 15.172 1.00 96.94 94 LEU A C 1
ATOM 763 O O . LEU A 1 94 ? -1.936 -1.272 15.998 1.00 96.94 94 LEU A O 1
ATOM 767 N N . LEU A 1 95 ? -0.934 -1.009 14.003 1.00 97.19 95 LEU A N 1
ATOM 768 C CA . LEU A 1 95 ? -1.117 -2.399 13.577 1.00 97.19 95 LEU A CA 1
ATOM 769 C C . LEU A 1 95 ? -0.346 -3.369 14.478 1.00 97.19 95 LEU A C 1
ATOM 771 O O . LEU A 1 95 ? -0.887 -4.408 14.859 1.00 97.19 95 LEU A O 1
ATOM 775 N N . SER A 1 96 ? 0.870 -2.988 14.881 1.00 96.94 96 SER A N 1
ATOM 776 C CA . SER A 1 96 ? 1.669 -3.730 15.864 1.00 96.94 96 SER A CA 1
ATOM 777 C C . SER A 1 96 ? 0.987 -3.772 17.232 1.00 96.94 96 SER A C 1
ATOM 779 O O . SER A 1 96 ? 0.897 -4.831 17.845 1.00 96.94 96 SER A O 1
ATOM 781 N N . THR A 1 97 ? 0.475 -2.635 17.712 1.00 96.62 97 THR A N 1
ATOM 782 C CA . THR A 1 97 ? -0.214 -2.535 19.011 1.00 96.62 97 THR A CA 1
ATOM 783 C C . THR A 1 97 ? -1.491 -3.376 19.053 1.00 96.62 97 THR A C 1
ATOM 785 O O . THR A 1 97 ? -1.805 -3.959 20.087 1.00 96.62 97 THR A O 1
ATOM 788 N N . LEU A 1 98 ? -2.211 -3.473 17.932 1.00 96.88 98 LEU A N 1
ATOM 789 C CA . LEU A 1 98 ? -3.405 -4.310 17.800 1.00 96.88 98 LEU A CA 1
ATOM 790 C C . LEU A 1 98 ? -3.087 -5.800 17.584 1.00 96.88 98 LEU A C 1
ATOM 792 O O . LEU A 1 98 ? -4.012 -6.608 17.547 1.00 96.88 98 LEU A O 1
ATOM 796 N N . GLY A 1 99 ? -1.813 -6.174 17.428 1.00 97.38 99 GLY A N 1
ATOM 797 C CA . GLY A 1 99 ? -1.402 -7.556 17.173 1.00 97.38 99 GLY A CA 1
ATOM 798 C C . GLY A 1 99 ? -1.797 -8.082 15.788 1.00 97.38 99 GLY A C 1
ATOM 799 O O . GLY A 1 99 ? -1.922 -9.290 15.621 1.00 97.38 99 GLY A O 1
ATOM 800 N N . ILE A 1 100 ? -2.020 -7.193 14.812 1.00 97.06 100 ILE A N 1
ATOM 801 C CA . ILE A 1 100 ? -2.438 -7.563 13.448 1.00 97.06 100 ILE A CA 1
ATOM 802 C C . ILE A 1 100 ? -1.235 -8.015 12.615 1.00 97.06 100 ILE A C 1
ATOM 804 O O . ILE A 1 100 ? -1.306 -9.035 11.940 1.00 97.06 100 ILE A O 1
ATOM 808 N N . VAL A 1 101 ? -0.144 -7.246 12.663 1.00 97.56 101 VAL A N 1
ATOM 809 C CA . VAL A 1 101 ? 1.131 -7.550 11.996 1.00 97.56 101 VAL A CA 1
ATOM 810 C C . VAL A 1 101 ? 2.289 -7.031 12.837 1.00 97.56 101 VAL A C 1
ATOM 812 O O . VAL A 1 101 ? 2.265 -5.897 13.322 1.00 97.56 101 VAL A O 1
ATOM 815 N N . THR A 1 102 ? 3.319 -7.850 13.006 1.00 98.00 102 THR A N 1
ATOM 816 C CA . THR A 1 102 ? 4.543 -7.474 13.720 1.00 98.00 102 THR A CA 1
ATOM 817 C C . THR A 1 102 ? 5.377 -6.473 12.912 1.00 98.00 102 THR A C 1
ATOM 819 O O . THR A 1 102 ? 5.274 -6.435 11.684 1.00 98.00 102 THR A O 1
ATOM 822 N N . PRO A 1 103 ? 6.280 -5.702 13.550 1.00 96.94 103 PRO A N 1
ATOM 823 C CA . PRO A 1 103 ? 7.187 -4.809 12.821 1.00 96.94 103 PRO A CA 1
ATOM 824 C C . PRO A 1 103 ? 8.023 -5.524 11.745 1.00 96.94 103 PRO A C 1
ATOM 826 O O . PRO A 1 103 ? 8.288 -4.961 10.686 1.00 96.94 103 PRO A O 1
ATOM 829 N N . SER A 1 104 ? 8.412 -6.782 11.984 1.00 97.88 104 SER A N 1
ATOM 830 C CA . SER A 1 104 ? 9.160 -7.575 11.000 1.00 97.88 104 SER A CA 1
ATOM 831 C C . SER A 1 104 ? 8.313 -7.928 9.778 1.00 97.88 104 SER A C 1
ATOM 833 O O . SER A 1 104 ? 8.806 -7.847 8.657 1.00 97.88 104 SER A O 1
ATOM 835 N N . GLU A 1 105 ? 7.051 -8.311 9.978 1.00 98.00 105 GLU A N 1
ATOM 836 C CA . GLU A 1 105 ? 6.132 -8.650 8.883 1.00 98.00 105 GLU A CA 1
ATOM 837 C C . GLU A 1 105 ? 5.750 -7.422 8.056 1.00 98.00 105 GLU A C 1
ATOM 839 O O . GLU A 1 105 ? 5.630 -7.513 6.837 1.00 98.00 105 GLU A O 1
ATOM 844 N N . GLN A 1 106 ? 5.629 -6.251 8.687 1.00 98.06 106 GLN A N 1
ATOM 845 C CA . GLN A 1 106 ? 5.376 -4.993 7.974 1.00 98.06 106 GLN A CA 1
ATOM 846 C C . GLN A 1 106 ? 6.481 -4.654 6.968 1.00 98.06 106 GLN A C 1
ATOM 848 O O . GLN A 1 106 ? 6.201 -4.059 5.931 1.00 98.06 106 GLN A O 1
ATOM 853 N N . ASN A 1 107 ? 7.719 -5.076 7.246 1.00 98.12 107 ASN A N 1
ATOM 854 C CA . ASN A 1 107 ? 8.866 -4.893 6.357 1.00 98.12 107 ASN A CA 1
ATOM 855 C C . ASN A 1 107 ? 9.033 -6.026 5.329 1.00 98.12 107 ASN A C 1
ATOM 857 O O . ASN A 1 107 ? 10.009 -6.042 4.582 1.00 98.12 107 ASN A O 1
ATOM 861 N N . GLN A 1 108 ? 8.091 -6.971 5.274 1.00 96.69 108 GLN A N 1
ATOM 862 C CA . GLN A 1 108 ? 8.081 -8.087 4.327 1.00 96.69 108 GLN A CA 1
ATOM 863 C C . GLN A 1 108 ? 6.693 -8.250 3.682 1.00 96.69 108 GLN A C 1
ATOM 865 O O . GLN A 1 108 ? 6.090 -9.324 3.769 1.00 96.69 108 GLN A O 1
ATOM 870 N N . PRO A 1 109 ? 6.138 -7.199 3.045 1.00 94.75 109 PRO A N 1
ATOM 871 C CA . PRO A 1 109 ? 4.861 -7.322 2.362 1.00 94.75 109 PRO A CA 1
ATOM 872 C C . PRO A 1 109 ? 4.985 -8.285 1.178 1.00 94.75 109 PRO A C 1
ATOM 874 O O . PRO A 1 109 ? 6.017 -8.355 0.513 1.00 94.75 109 PRO A O 1
ATOM 877 N N . TYR A 1 110 ? 3.888 -8.969 0.859 1.00 93.44 110 TYR A N 1
ATOM 878 C CA . TYR A 1 110 ? 3.807 -9.819 -0.330 1.00 93.44 110 TYR A CA 1
ATOM 879 C C . TYR A 1 110 ? 4.067 -9.041 -1.633 1.00 93.44 110 TYR A C 1
ATOM 881 O O . TYR A 1 110 ? 4.731 -9.535 -2.539 1.00 93.44 110 TYR A O 1
ATOM 889 N N . SER A 1 111 ? 3.543 -7.816 -1.729 1.00 93.62 111 SER A N 1
ATOM 890 C CA . SER A 1 111 ? 3.710 -6.940 -2.888 1.00 93.62 111 SER A CA 1
ATOM 891 C C . SER A 1 111 ? 3.566 -5.476 -2.491 1.00 93.62 111 SER A C 1
ATOM 893 O O . SER A 1 111 ? 2.766 -5.163 -1.609 1.00 93.62 111 SER A O 1
ATOM 895 N N . VAL A 1 112 ? 4.248 -4.578 -3.204 1.00 95.06 112 VAL A N 1
ATOM 896 C CA . VAL A 1 112 ? 4.059 -3.126 -3.084 1.00 95.06 112 VAL A CA 1
ATOM 897 C C . VAL A 1 112 ? 3.638 -2.565 -4.438 1.00 95.06 112 VAL A C 1
ATOM 899 O O . VAL A 1 112 ? 4.334 -2.727 -5.442 1.00 95.06 112 VAL A O 1
ATOM 902 N N . LEU A 1 113 ? 2.474 -1.920 -4.455 1.00 94.94 113 LEU A N 1
ATOM 903 C CA . LEU A 1 113 ? 1.845 -1.357 -5.646 1.00 94.94 113 LEU A CA 1
ATOM 904 C C . LEU A 1 113 ? 1.633 0.138 -5.431 1.00 94.94 113 LEU A C 1
ATOM 906 O O . LEU A 1 113 ? 1.152 0.545 -4.375 1.00 94.94 113 LEU A O 1
ATOM 910 N N . ILE A 1 114 ? 1.965 0.947 -6.432 1.00 94.12 114 ILE A N 1
ATOM 911 C CA . ILE A 1 114 ? 1.811 2.400 -6.374 1.00 94.12 114 ILE A CA 1
ATOM 912 C C . ILE A 1 114 ? 1.218 2.938 -7.675 1.00 94.12 114 ILE A C 1
ATOM 914 O O . ILE A 1 114 ? 1.587 2.524 -8.774 1.00 94.12 114 ILE A O 1
ATOM 918 N N . GLU A 1 115 ? 0.296 3.884 -7.542 1.00 93.56 115 GLU A N 1
ATOM 919 C CA . GLU A 1 115 ? -0.232 4.703 -8.630 1.00 93.56 115 GLU A CA 1
ATOM 920 C C . GLU A 1 115 ? -0.131 6.168 -8.174 1.00 93.56 115 GLU A C 1
ATOM 922 O O . GLU A 1 115 ? -0.632 6.479 -7.093 1.00 93.56 115 GLU A O 1
ATOM 927 N N . PRO A 1 116 ? 0.529 7.068 -8.932 1.00 91.56 116 PRO A N 1
ATOM 928 C CA . PRO A 1 116 ? 0.767 8.446 -8.484 1.00 91.56 116 PRO A CA 1
ATOM 929 C C . PRO A 1 116 ? -0.508 9.236 -8.176 1.00 91.56 116 PRO A C 1
ATOM 931 O O . PRO A 1 116 ? -0.514 10.099 -7.302 1.00 91.56 116 PRO A O 1
ATOM 934 N N . LEU A 1 117 ? -1.581 8.955 -8.916 1.00 90.25 117 LEU A N 1
ATOM 935 C CA . LEU A 1 117 ? -2.873 9.594 -8.741 1.00 90.25 117 LEU A CA 1
ATOM 936 C C . LEU A 1 117 ? -3.986 8.615 -9.091 1.00 90.25 117 LEU A C 1
ATOM 938 O O . LEU A 1 117 ? -4.036 8.087 -10.200 1.00 90.25 117 LEU A O 1
ATOM 942 N N . ASN A 1 118 ? -4.918 8.446 -8.166 1.00 88.69 118 ASN A N 1
ATOM 943 C CA . ASN A 1 118 ? -6.133 7.677 -8.353 1.00 88.69 118 ASN A CA 1
ATOM 944 C C . ASN A 1 118 ? -7.341 8.434 -7.794 1.00 88.69 118 ASN A C 1
ATOM 946 O O . ASN A 1 118 ? -7.244 9.225 -6.858 1.00 88.69 118 ASN A O 1
ATOM 950 N N . GLU A 1 119 ? -8.498 8.189 -8.400 1.00 90.19 119 GLU A N 1
ATOM 951 C CA . GLU A 1 119 ? -9.763 8.797 -8.004 1.00 90.19 119 GLU A CA 1
ATOM 952 C C . GLU A 1 119 ? -10.697 7.719 -7.470 1.00 90.19 119 GLU A C 1
ATOM 954 O O . GLU A 1 119 ? -10.876 6.663 -8.085 1.00 90.19 119 GLU A O 1
ATOM 959 N N . PHE A 1 120 ? -11.327 8.017 -6.337 1.00 89.50 120 PHE A N 1
ATOM 960 C CA . PHE A 1 120 ? -12.303 7.149 -5.700 1.00 89.50 120 PHE A CA 1
ATOM 961 C C . PHE A 1 120 ? -13.625 7.886 -5.538 1.00 89.50 120 PHE A C 1
ATOM 963 O O . PHE A 1 120 ? -13.666 9.057 -5.163 1.00 89.50 120 PHE A O 1
ATOM 970 N N . THR A 1 121 ? -14.719 7.172 -5.771 1.00 89.69 121 THR A N 1
ATOM 971 C CA . THR A 1 121 ? -16.070 7.625 -5.449 1.00 89.69 121 THR A CA 1
ATOM 972 C C . THR A 1 121 ? -16.531 6.936 -4.175 1.00 89.69 121 THR A C 1
ATOM 974 O O . THR A 1 121 ? -16.668 5.713 -4.133 1.00 89.69 121 THR A O 1
ATOM 977 N N . ILE A 1 122 ? -16.772 7.728 -3.134 1.00 86.25 122 ILE A N 1
ATOM 978 C CA . ILE A 1 122 ? -17.315 7.250 -1.863 1.00 86.25 122 ILE A CA 1
ATOM 979 C C . ILE A 1 122 ? -18.829 7.444 -1.899 1.00 86.25 122 ILE A C 1
ATOM 981 O O . ILE A 1 122 ? -19.310 8.572 -2.018 1.00 86.25 122 ILE A O 1
ATOM 985 N N . TYR A 1 123 ? -19.586 6.354 -1.784 1.00 85.94 123 TYR A N 1
ATOM 986 C CA . TYR A 1 123 ? -21.043 6.436 -1.720 1.00 85.94 123 TYR A CA 1
ATOM 987 C C . TYR A 1 123 ? -21.486 6.745 -0.293 1.00 85.94 123 TYR A C 1
ATOM 989 O O . TYR A 1 123 ? -21.209 5.990 0.640 1.00 85.94 123 TYR A O 1
ATOM 997 N N . LEU A 1 124 ? -22.187 7.867 -0.142 1.00 86.31 124 LEU A N 1
ATOM 998 C CA . LEU A 1 124 ? -22.743 8.343 1.120 1.00 86.31 124 LEU A CA 1
ATOM 999 C C . LEU A 1 124 ? -24.273 8.503 0.997 1.00 86.31 124 LEU A C 1
ATOM 1001 O O . LEU A 1 124 ? -24.753 8.837 -0.088 1.00 86.31 124 LEU A O 1
ATOM 1005 N N . PRO A 1 125 ? -25.039 8.325 2.091 1.00 85.50 125 PRO A N 1
ATOM 1006 C CA . PRO A 1 125 ? -24.586 7.874 3.405 1.00 85.50 125 PRO A CA 1
ATOM 1007 C C . PRO A 1 125 ? -24.284 6.360 3.428 1.00 85.50 125 PRO A C 1
ATOM 1009 O O . PRO A 1 125 ? -24.700 5.631 2.528 1.00 85.50 125 PRO A O 1
ATOM 1012 N N . PRO A 1 126 ? -23.588 5.867 4.465 1.00 82.88 126 PRO A N 1
ATOM 1013 C CA . PRO A 1 126 ? -23.362 4.435 4.656 1.00 82.88 126 PRO A CA 1
ATOM 1014 C C . PRO A 1 126 ? -24.699 3.724 4.867 1.00 82.88 126 PRO A C 1
ATOM 1016 O O . PRO A 1 126 ? -25.578 4.254 5.556 1.00 82.88 126 PRO A O 1
ATOM 1019 N N . GLN A 1 127 ? -24.847 2.525 4.309 1.00 88.31 127 GLN A N 1
ATOM 1020 C CA . GLN A 1 127 ? -26.097 1.768 4.392 1.00 88.31 127 GLN A CA 1
ATOM 1021 C C . GLN A 1 127 ? -26.112 0.863 5.628 1.00 88.31 127 GLN A C 1
ATOM 1023 O O . GLN A 1 127 ? -25.066 0.408 6.092 1.00 88.31 127 GLN A O 1
ATOM 1028 N N . ILE A 1 128 ? -27.303 0.628 6.177 1.00 88.62 128 ILE A N 1
ATOM 1029 C CA . ILE A 1 128 ? -27.540 -0.408 7.189 1.00 88.62 128 ILE A CA 1
ATOM 1030 C C . ILE A 1 128 ? -27.827 -1.705 6.438 1.00 88.62 128 ILE A C 1
ATOM 1032 O O . ILE A 1 128 ? -28.503 -1.676 5.410 1.00 88.62 128 ILE A O 1
ATOM 1036 N N . ILE A 1 129 ? -27.293 -2.813 6.937 1.00 85.56 129 ILE A N 1
ATOM 1037 C CA . ILE A 1 129 ? -27.643 -4.149 6.458 1.00 85.56 129 ILE A CA 1
ATOM 1038 C C . ILE A 1 129 ? -28.679 -4.711 7.420 1.00 85.56 129 ILE A C 1
ATOM 1040 O O . ILE A 1 129 ? -28.423 -4.749 8.627 1.00 85.56 129 ILE A O 1
ATOM 1044 N N . ASP A 1 130 ? -29.832 -5.083 6.871 1.00 71.06 130 ASP A N 1
ATOM 1045 C CA . ASP A 1 130 ? -30.925 -5.742 7.589 1.00 71.06 130 ASP A CA 1
ATOM 1046 C C . ASP A 1 130 ? -30.735 -7.266 7.631 1.00 71.06 130 ASP A C 1
ATOM 1048 O O . ASP A 1 130 ? -30.229 -7.834 6.632 1.00 71.06 130 ASP A O 1
#

Solvent-accessible surface area (backbone atoms only — not comparable to full-atom values): 7978 Å² total; per-residue (Å²): 110,50,79,55,68,43,73,40,80,90,81,70,38,34,73,31,40,32,41,42,35,74,53,99,86,40,43,34,39,40,33,35,33,41,60,90,84,57,66,93,71,62,88,92,45,98,43,71,65,63,39,50,47,71,76,64,54,74,64,80,44,76,47,79,41,98,86,70,47,47,31,35,43,50,54,45,60,72,89,78,78,62,40,54,42,45,82,76,45,40,45,52,48,51,43,39,74,71,68,75,43,51,67,71,52,54,62,58,63,90,73,49,76,49,55,99,77,83,70,73,50,75,55,77,76,67,44,75,64,132

Nearest PDB structures (foldseek):
  3azq-assembly1_A  TM=2.906E-01  e=1.394E+00  Streptomyces morookaense
  6q0r-assembly1_B  TM=1.645E-01  e=3.007E+00  Homo sapiens
  6q0w-assembly1_B  TM=1.638E-01  e=4.665E+00  Homo sapiens

Secondary structure (DSSP, 8-state):
-EEEEEEETTTTEEEEEEEEE--SS--EEEEEE--SS-----TTSSSHHHHHHHHHSPPPEEEE-TTSPEEEEEEE-PPP--EE-EEEEEEEHHHHHTTSS-HHHHTS-S--EE-S----EEEEEEEEP-

pLDDT: mean 92.49, std 5.22, range [71.06, 98.44]

Sequence (130 aa):
MTFDCHFDNETGRYTKYSVTADSEWATAEVSLEQKVEDVFAFTGFPDTESALVYLTHPLAGFYHRRDGKLGTYRVWHKRLNVRTASLISADFKLLSTLGIVTPSEQNQPYSVLIEPLNEFTIYLPPQIID

Foldseek 3Di:
DDWDWDADPVLRFTQKTWDWDDDPQWIWIWIKGDDPPDDDDQPPDPDPVRVLCVVPPWDWDWDQDPVRFIWTWGKDWDRAPKDFIQTPAIDTPVCCVVVNDNRVVRNVDSTDIDDPDTDMDIDDDIDTDD